Protein AF-A0A0C9TLB2-F1 (afdb_monomer_lite)

Secondary structure (DSSP, 8-state):
----HHHHHHHHHHHTT-TTPPP-S-SS-SS-TT---TTS-S--S-HHHHHHHHHHHHHHHHHHT-TTTHHHHHHHHTTGGG--HHHHHHHHHHHHH-

Organism: NCBI:txid664439

Sequence (98 aa):
LWLHQREYISYLLEEHGLNDCNPVSLPMDPAFPFRKDTNLHPDIPSLSSAFPKLIGELLYLTLLTHPDITHTIMTLAQFSSKAKLHHYAAAKQVLRYL

Foldseek 3Di:
DDDPLVVLLCVVCVVVVNNVPDADQALADPVCRQDPPLPPDPDDDPCLPVQLVLLVSVVVVCVPPCVRCVVSSVVLNVCSRPDDSSSVVSSVNNSSND

Radius of gyration: 12.74 Å; chains: 1; bounding box: 34×34×28 Å

Structure (mmCIF, N/CA/C/O backbone):
data_AF-A0A0C9TLB2-F1
#
_entry.id   AF-A0A0C9TLB2-F1
#
loop_
_atom_site.group_PDB
_atom_site.id
_atom_site.type_symbol
_atom_site.label_atom_id
_atom_site.label_alt_id
_atom_site.label_comp_id
_atom_site.label_asym_id
_atom_site.label_entity_id
_atom_site.label_seq_id
_atom_site.pdbx_PDB_ins_co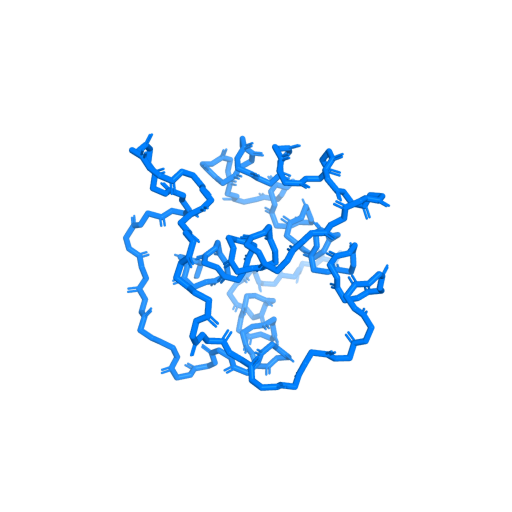de
_atom_site.Cartn_x
_atom_site.Cartn_y
_atom_site.Cartn_z
_atom_site.occupancy
_atom_site.B_iso_or_equiv
_atom_site.auth_seq_id
_atom_site.auth_comp_id
_atom_site.auth_asym_id
_atom_site.auth_atom_id
_atom_site.pdbx_PDB_model_num
ATOM 1 N N . LEU A 1 1 ? 16.250 -16.228 -3.495 1.00 44.78 1 LEU A N 1
ATOM 2 C CA . LEU A 1 1 ? 14.825 -16.195 -3.886 1.00 44.78 1 LEU A CA 1
ATOM 3 C C . LEU A 1 1 ? 14.680 -15.133 -4.968 1.00 44.78 1 LEU A C 1
ATOM 5 O O . LEU A 1 1 ? 14.934 -13.977 -4.666 1.00 44.78 1 LEU A O 1
ATOM 9 N N . TRP A 1 2 ? 14.396 -15.509 -6.213 1.00 52.72 2 TRP A N 1
ATOM 10 C CA . TRP A 1 2 ? 14.111 -14.550 -7.285 1.00 52.72 2 TRP A CA 1
ATOM 11 C C . TRP A 1 2 ? 12.597 -14.539 -7.446 1.00 52.72 2 TRP A C 1
ATOM 13 O O . TRP A 1 2 ? 12.041 -15.413 -8.097 1.00 52.72 2 TRP A O 1
ATOM 23 N N . LEU A 1 3 ? 11.928 -13.633 -6.740 1.00 60.09 3 LEU A N 1
ATOM 24 C CA . LEU A 1 3 ? 10.500 -13.425 -6.917 1.00 60.09 3 LEU A CA 1
ATOM 25 C C . LEU A 1 3 ? 10.336 -12.517 -8.136 1.00 60.09 3 LEU A C 1
ATOM 27 O O . LEU A 1 3 ? 10.871 -11.406 -8.150 1.00 60.09 3 LEU A O 1
ATOM 31 N N . HIS A 1 4 ? 9.649 -12.981 -9.178 1.00 73.94 4 HIS A N 1
ATOM 32 C CA . HIS A 1 4 ? 9.334 -12.114 -10.305 1.00 73.94 4 HIS A CA 1
ATOM 33 C C . HIS A 1 4 ? 8.316 -11.078 -9.820 1.00 73.94 4 HIS A C 1
ATOM 35 O O . HIS A 1 4 ? 7.172 -11.407 -9.535 1.00 73.94 4 HIS A O 1
ATOM 41 N N . GLN A 1 5 ? 8.739 -9.817 -9.69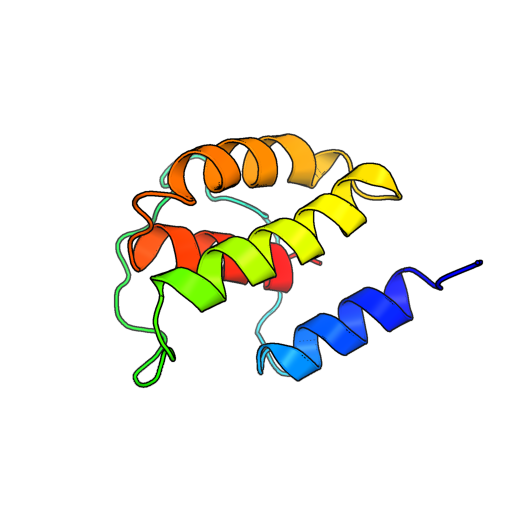8 1.00 75.06 5 GLN A N 1
ATOM 42 C CA . GLN A 1 5 ? 7.938 -8.705 -9.164 1.00 75.06 5 GLN A CA 1
ATOM 43 C C . GLN A 1 5 ? 6.505 -8.666 -9.721 1.00 75.06 5 GLN A C 1
ATOM 45 O O . GLN A 1 5 ? 5.561 -8.453 -8.970 1.00 75.06 5 GLN A O 1
ATOM 50 N N . ARG A 1 6 ? 6.340 -8.926 -11.026 1.00 81.94 6 ARG A N 1
ATOM 51 C CA . ARG A 1 6 ? 5.028 -8.998 -11.687 1.00 81.94 6 ARG A CA 1
ATOM 52 C C . ARG A 1 6 ? 4.126 -10.096 -11.125 1.00 81.94 6 ARG A C 1
ATOM 54 O O . ARG A 1 6 ? 2.938 -9.854 -10.958 1.00 81.94 6 ARG A O 1
ATOM 61 N N . GLU A 1 7 ? 4.670 -11.269 -10.819 1.00 85.62 7 GLU A N 1
ATOM 62 C CA . GLU A 1 7 ? 3.908 -12.372 -10.219 1.00 85.62 7 GLU A CA 1
ATOM 63 C C . GLU A 1 7 ? 3.474 -12.014 -8.800 1.00 85.62 7 GLU A C 1
ATOM 65 O O . GLU A 1 7 ? 2.337 -12.277 -8.427 1.00 85.62 7 GLU A O 1
ATOM 70 N N . TYR A 1 8 ? 4.342 -11.348 -8.031 1.00 86.75 8 TYR A N 1
ATOM 71 C CA . TYR A 1 8 ? 3.995 -10.918 -6.678 1.00 86.75 8 TYR A CA 1
ATOM 72 C C . TYR A 1 8 ? 2.940 -9.809 -6.663 1.00 86.75 8 TYR A C 1
ATOM 74 O O . TYR A 1 8 ? 1.997 -9.883 -5.883 1.00 86.75 8 TYR A O 1
ATOM 82 N N . ILE A 1 9 ? 3.053 -8.815 -7.551 1.00 87.06 9 ILE A N 1
ATOM 83 C CA . ILE A 1 9 ? 2.022 -7.781 -7.714 1.00 87.06 9 ILE A CA 1
ATOM 84 C C . ILE A 1 9 ? 0.696 -8.425 -8.136 1.00 87.06 9 ILE A C 1
ATOM 86 O O . ILE A 1 9 ? -0.327 -8.143 -7.522 1.00 87.06 9 ILE A O 1
ATOM 90 N N . SER A 1 10 ? 0.715 -9.342 -9.110 1.00 88.19 10 SER A N 1
ATOM 91 C CA . SER A 1 10 ? -0.496 -10.051 -9.560 1.00 88.19 10 SER A CA 1
ATOM 92 C C . SER A 1 10 ? -1.141 -10.851 -8.425 1.00 88.19 10 SER A C 1
ATOM 94 O O . SER A 1 10 ? -2.349 -10.770 -8.223 1.00 88.19 10 SER A O 1
ATOM 96 N N . TYR A 1 11 ? -0.330 -11.563 -7.637 1.00 89.75 11 TYR A N 1
ATOM 97 C CA . TYR A 1 11 ? -0.784 -12.290 -6.453 1.00 89.75 11 TYR A CA 1
ATOM 98 C C . TYR A 1 11 ? -1.436 -11.354 -5.422 1.00 89.75 11 TYR A C 1
ATOM 100 O O . TYR A 1 11 ? -2.517 -11.652 -4.919 1.00 89.75 11 TYR A O 1
ATOM 108 N N . LEU A 1 12 ? -0.829 -10.196 -5.135 1.00 89.44 12 LEU A N 1
ATOM 109 C CA . LEU A 1 12 ? -1.409 -9.226 -4.203 1.00 89.44 12 LEU A CA 1
ATOM 110 C C . LEU A 1 12 ? -2.710 -8.612 -4.741 1.00 89.44 12 LEU A C 1
ATOM 112 O O . LEU A 1 12 ? -3.659 -8.423 -3.980 1.00 89.44 12 LEU A O 1
ATOM 116 N N . LEU A 1 13 ? -2.776 -8.302 -6.040 1.00 87.88 13 LEU A N 1
ATOM 117 C CA . LEU A 1 13 ? -4.001 -7.816 -6.680 1.00 87.88 13 LEU A CA 1
ATOM 118 C C . LEU A 1 13 ? -5.130 -8.840 -6.542 1.00 87.88 13 LEU A C 1
ATOM 120 O O . LEU A 1 13 ? -6.251 -8.460 -6.211 1.00 87.88 13 LEU A O 1
ATOM 124 N N . GLU A 1 14 ? -4.849 -10.127 -6.727 1.00 89.56 14 GLU A N 1
ATOM 125 C CA . GLU A 1 14 ? -5.824 -11.198 -6.512 1.00 89.56 14 GLU A CA 1
ATOM 126 C C . GLU A 1 14 ? -6.240 -11.307 -5.035 1.00 89.56 14 GLU A C 1
ATOM 128 O O . GLU A 1 14 ? -7.436 -11.288 -4.731 1.00 89.56 14 GLU A O 1
ATOM 133 N N . GLU A 1 15 ? -5.277 -11.317 -4.107 1.00 88.75 15 GLU A N 1
ATOM 134 C CA . GLU A 1 15 ? -5.521 -11.425 -2.661 1.00 88.75 15 GLU A CA 1
ATOM 135 C C . GLU A 1 15 ? -6.411 -10.293 -2.119 1.00 88.75 15 GLU A C 1
ATOM 137 O O . GLU A 1 15 ? -7.265 -10.520 -1.256 1.00 88.75 15 GLU A O 1
ATOM 142 N N . HIS A 1 16 ? -6.253 -9.072 -2.639 1.00 86.25 16 HIS A N 1
ATOM 143 C CA . HIS A 1 16 ? -7.042 -7.905 -2.224 1.00 86.25 16 HIS A CA 1
ATOM 144 C C . HIS A 1 16 ? -8.290 -7.652 -3.087 1.00 86.25 16 HIS A C 1
ATOM 146 O O . HIS A 1 16 ? -8.983 -6.648 -2.864 1.00 86.25 16 HIS A O 1
ATOM 152 N N . GLY A 1 17 ? -8.601 -8.547 -4.035 1.00 85.12 17 GLY A N 1
ATOM 153 C CA . GLY A 1 17 ? -9.779 -8.463 -4.909 1.00 85.12 17 GLY A CA 1
ATOM 154 C C . GLY A 1 17 ? -9.723 -7.307 -5.914 1.00 85.12 17 GLY A C 1
ATOM 155 O O . GLY A 1 17 ? -10.746 -6.705 -6.234 1.00 85.12 17 GLY A O 1
ATOM 156 N N . LEU A 1 18 ? -8.521 -6.952 -6.362 1.00 84.50 18 LEU A N 1
ATOM 157 C CA . LEU A 1 18 ? -8.210 -5.838 -7.257 1.00 84.50 18 LEU A CA 1
ATOM 158 C C . LEU A 1 18 ? -7.725 -6.297 -8.645 1.00 84.50 18 LEU A C 1
ATOM 160 O O . LEU A 1 18 ? -7.241 -5.475 -9.413 1.00 84.50 18 LEU A O 1
ATOM 164 N N . ASN A 1 19 ? -7.895 -7.571 -9.002 1.00 80.06 19 ASN A N 1
ATOM 165 C CA . ASN A 1 19 ? -7.458 -8.103 -10.300 1.00 80.06 19 ASN A CA 1
ATOM 166 C C . ASN A 1 19 ? -8.127 -7.390 -11.501 1.00 80.06 19 ASN A C 1
ATOM 168 O O . ASN A 1 19 ? -7.471 -7.096 -12.491 1.00 80.06 19 ASN A O 1
ATOM 172 N N . ASP A 1 20 ? -9.407 -7.015 -11.366 1.00 76.62 20 ASP A N 1
ATOM 173 C CA . ASP A 1 20 ? -10.173 -6.258 -12.376 1.00 76.62 20 ASP A CA 1
ATOM 174 C C . ASP A 1 20 ? -10.296 -4.758 -12.037 1.00 76.62 20 ASP A C 1
ATOM 176 O O . ASP A 1 20 ? -11.229 -4.069 -12.465 1.00 76.62 20 ASP A O 1
ATOM 180 N N . CYS A 1 21 ? -9.409 -4.227 -11.191 1.00 76.50 21 CYS A N 1
ATOM 181 C CA . CYS A 1 21 ? -9.507 -2.833 -10.777 1.00 76.50 21 CYS A CA 1
ATOM 182 C C . CYS A 1 21 ? -9.128 -1.869 -11.914 1.00 76.50 21 CYS A C 1
ATOM 184 O O . CYS A 1 21 ? -8.281 -2.156 -12.754 1.00 76.50 21 CYS A O 1
ATOM 186 N N . ASN A 1 22 ? -9.727 -0.673 -11.921 1.00 77.44 22 ASN A N 1
ATOM 187 C CA . ASN A 1 22 ? -9.292 0.376 -12.840 1.00 77.44 22 ASN A CA 1
ATOM 188 C C . ASN A 1 22 ? -7.890 0.866 -12.413 1.00 77.44 22 ASN A C 1
ATOM 190 O O . ASN A 1 22 ? -7.776 1.358 -11.277 1.00 77.44 22 ASN A O 1
ATOM 194 N N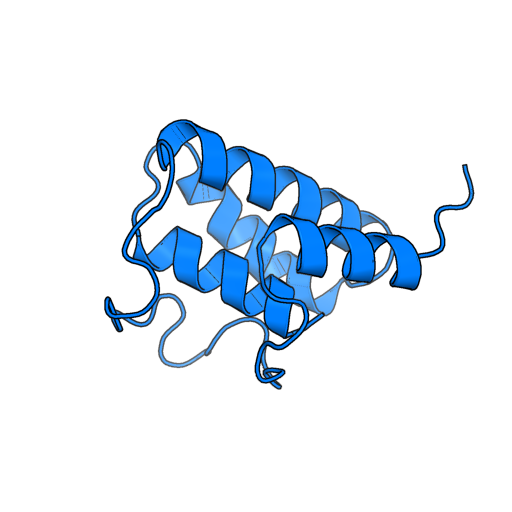 . PRO A 1 23 ? -6.849 0.759 -13.257 1.00 76.38 23 PRO A N 1
ATOM 195 C CA . PRO A 1 23 ? -5.509 1.213 -12.906 1.00 76.38 23 PRO A CA 1
ATOM 196 C C . PRO A 1 23 ? -5.499 2.721 -12.649 1.00 76.38 23 PRO A C 1
ATOM 198 O O . PRO A 1 23 ? -6.244 3.490 -13.265 1.00 76.38 23 PRO A O 1
ATOM 201 N N . VAL A 1 24 ? -4.669 3.156 -11.705 1.00 81.44 24 VAL A N 1
ATOM 202 C CA . VAL A 1 24 ? -4.546 4.573 -11.337 1.00 81.44 24 VAL A CA 1
ATOM 203 C C . VAL A 1 24 ? -3.166 5.068 -11.740 1.00 81.44 24 VAL A C 1
ATOM 205 O O . VAL A 1 24 ? -2.179 4.387 -11.519 1.00 81.44 24 VAL A O 1
ATOM 208 N N . SER A 1 25 ? -3.074 6.270 -12.308 1.00 77.75 25 SER A N 1
ATOM 209 C CA . SER A 1 25 ? -1.793 6.829 -12.770 1.00 77.75 25 SER A CA 1
ATOM 210 C C . SER A 1 25 ? -0.908 7.389 -11.650 1.00 77.75 25 SER A C 1
ATOM 212 O O . SER A 1 25 ? 0.247 7.717 -11.898 1.00 77.75 25 SER A O 1
ATOM 214 N N . LEU A 1 26 ? -1.450 7.553 -10.437 1.00 78.75 26 LEU A N 1
ATOM 215 C CA . LEU A 1 26 ? -0.765 8.146 -9.288 1.00 78.75 26 LEU A CA 1
ATOM 216 C C . LEU A 1 26 ? -0.972 7.290 -8.024 1.00 78.75 26 LEU A C 1
ATOM 218 O O . LEU A 1 26 ? -2.126 7.009 -7.674 1.00 78.75 26 LEU A O 1
ATOM 222 N N . PRO A 1 27 ? 0.105 6.951 -7.286 1.00 76.50 27 PRO A N 1
ATOM 223 C CA . PRO A 1 27 ? 0.013 6.145 -6.067 1.00 76.50 27 PRO A CA 1
ATOM 224 C C . PRO A 1 27 ? -0.676 6.894 -4.918 1.00 76.50 27 PRO A C 1
ATOM 226 O O . PRO A 1 27 ? -1.278 6.279 -4.043 1.00 76.50 27 PRO A O 1
ATOM 229 N N . MET A 1 28 ? -0.611 8.226 -4.920 1.00 77.31 28 MET A N 1
ATOM 230 C CA . MET A 1 28 ? -1.280 9.104 -3.962 1.00 77.31 28 MET A CA 1
ATOM 231 C C . MET A 1 28 ? -1.634 10.419 -4.659 1.00 77.31 28 MET A C 1
ATOM 233 O O . MET A 1 28 ? -0.822 10.955 -5.412 1.00 77.31 28 MET A O 1
ATOM 237 N N . ASP A 1 29 ? -2.844 10.935 -4.429 1.00 69.94 29 ASP A N 1
ATOM 238 C CA . ASP A 1 29 ? -3.253 12.246 -4.945 1.00 69.94 29 ASP A CA 1
ATOM 239 C C . ASP A 1 29 ? -2.546 13.348 -4.127 1.00 69.94 29 ASP A C 1
ATOM 241 O O . ASP A 1 29 ? -2.783 13.444 -2.919 1.00 69.94 29 ASP A O 1
ATOM 245 N N . PRO A 1 30 ? -1.677 14.182 -4.732 1.00 65.31 30 PRO A N 1
ATOM 246 C CA . PRO A 1 30 ? -0.950 15.224 -4.008 1.00 65.31 30 PRO A CA 1
ATOM 247 C C . PRO A 1 30 ? -1.866 16.328 -3.462 1.00 65.31 30 PRO A C 1
ATOM 249 O O . PRO A 1 30 ? -1.508 16.980 -2.482 1.00 65.31 30 PRO A O 1
ATOM 252 N N . ALA A 1 31 ? -3.047 16.537 -4.055 1.00 60.03 31 ALA A N 1
ATOM 253 C CA . ALA A 1 31 ? -4.033 17.492 -3.552 1.00 60.03 31 ALA A CA 1
ATOM 254 C C . ALA A 1 31 ? -4.874 16.898 -2.410 1.00 60.03 31 ALA A C 1
ATOM 256 O O . ALA A 1 31 ? -5.331 17.626 -1.527 1.00 60.03 31 ALA A O 1
ATOM 257 N N . PHE A 1 32 ? -5.060 15.574 -2.405 1.00 62.03 32 PHE A N 1
ATOM 258 C CA . PHE A 1 32 ? -5.876 14.865 -1.421 1.00 62.03 32 PHE A CA 1
ATOM 259 C C . PHE A 1 32 ? -5.276 13.498 -1.059 1.00 62.03 32 PHE A C 1
ATOM 261 O O . PHE A 1 32 ? -5.833 12.462 -1.437 1.00 62.03 32 PHE A O 1
AT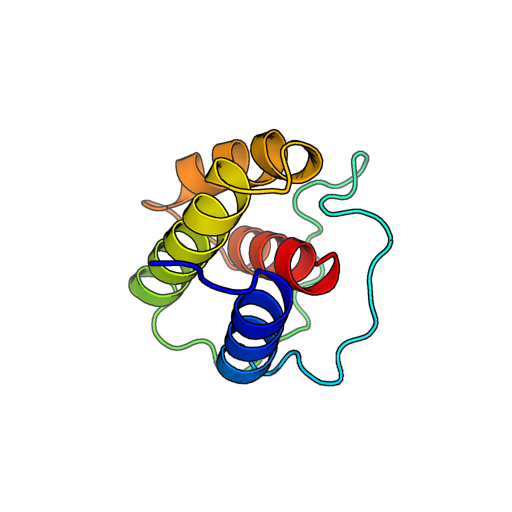OM 268 N N . PRO A 1 33 ? -4.199 13.456 -0.252 1.00 61.62 33 PRO A N 1
ATOM 269 C CA . PRO A 1 33 ? -3.476 12.214 0.038 1.00 61.62 33 PRO A CA 1
ATOM 270 C C . PRO A 1 33 ? -4.338 11.146 0.730 1.00 61.62 33 PRO A C 1
ATOM 272 O O . PRO A 1 33 ? -4.023 9.961 0.693 1.00 61.62 33 PRO A O 1
ATOM 275 N N . PHE A 1 34 ? -5.455 11.559 1.334 1.00 66.12 34 PHE A N 1
ATOM 276 C CA . PHE A 1 34 ? -6.395 10.697 2.045 1.00 66.12 34 PHE A CA 1
ATOM 277 C C . PHE A 1 34 ? -7.846 11.029 1.672 1.00 66.12 34 PHE A C 1
ATOM 279 O O . PHE A 1 34 ? -8.655 11.342 2.553 1.00 66.12 34 PHE A O 1
ATOM 286 N N . ARG A 1 35 ? -8.163 11.046 0.366 1.00 60.19 35 ARG A N 1
ATOM 287 C CA . ARG A 1 35 ? -9.517 11.336 -0.146 1.00 60.19 35 ARG A CA 1
ATOM 288 C C . ARG A 1 35 ? -10.588 10.643 0.709 1.00 60.19 35 ARG A C 1
ATOM 290 O O . ARG A 1 35 ? -10.527 9.444 0.962 1.00 60.19 35 ARG A O 1
ATOM 297 N N . LYS A 1 36 ? -11.578 11.419 1.159 1.00 52.56 36 LYS A N 1
ATOM 298 C CA . LYS A 1 36 ? -12.676 10.974 2.036 1.00 52.56 36 LYS A CA 1
ATOM 299 C C . LYS A 1 36 ? -13.762 10.172 1.306 1.00 52.56 36 LYS A C 1
ATOM 301 O O . LYS A 1 36 ? -14.831 9.977 1.880 1.00 52.56 36 LYS A O 1
ATOM 306 N N . ASP A 1 37 ? -13.538 9.717 0.074 1.00 48.72 37 ASP A N 1
ATOM 307 C CA . ASP A 1 37 ? -14.557 8.977 -0.673 1.00 48.72 37 ASP A CA 1
ATOM 308 C C . ASP A 1 37 ? -14.750 7.586 -0.053 1.00 48.72 37 ASP A C 1
ATOM 310 O O . ASP A 1 37 ? -14.059 6.615 -0.340 1.00 48.72 37 ASP A O 1
ATOM 314 N N . THR A 1 38 ? -15.708 7.541 0.871 1.00 48.84 38 THR A N 1
ATOM 315 C CA . THR A 1 38 ? -15.988 6.468 1.834 1.00 48.84 38 THR A CA 1
ATOM 316 C C . THR A 1 38 ? -16.849 5.355 1.211 1.00 48.84 38 THR A C 1
ATOM 318 O O . THR A 1 38 ? -17.466 4.575 1.921 1.00 48.84 38 THR A O 1
ATOM 321 N N . ASN A 1 39 ? -16.915 5.262 -0.122 1.00 45.75 39 ASN A N 1
ATOM 322 C CA . ASN A 1 39 ? -17.910 4.431 -0.816 1.00 45.75 39 ASN A CA 1
ATOM 323 C C . ASN A 1 39 ? -17.350 3.161 -1.483 1.00 45.75 39 ASN A C 1
ATOM 325 O O . ASN A 1 39 ? -18.097 2.456 -2.152 1.00 45.75 39 ASN A O 1
ATOM 329 N N . LEU A 1 40 ? -16.070 2.824 -1.292 1.00 49.78 40 LEU A N 1
ATOM 330 C CA . LEU A 1 40 ? -15.509 1.545 -1.744 1.00 49.78 40 LEU A CA 1
ATOM 331 C C . LEU A 1 40 ? -15.143 0.666 -0.545 1.00 49.78 40 LEU A C 1
ATOM 333 O O . LEU A 1 40 ? -14.008 0.717 -0.087 1.00 49.78 40 LEU A O 1
ATOM 337 N N . HIS A 1 41 ? -16.109 -0.107 -0.046 1.00 53.31 41 HIS A N 1
ATOM 338 C CA . HIS A 1 41 ? -15.977 -1.482 0.477 1.00 53.31 41 HIS A CA 1
ATOM 339 C C . HIS A 1 41 ? -16.919 -1.737 1.667 1.00 53.31 41 HIS A C 1
ATOM 341 O O . HIS A 1 41 ? -16.678 -1.207 2.751 1.00 53.31 41 HIS A O 1
ATOM 347 N N . PRO A 1 42 ? -17.952 -2.584 1.488 1.00 49.25 42 PRO A N 1
ATOM 348 C CA . PRO A 1 42 ? -18.851 -2.985 2.571 1.00 49.25 42 PRO A CA 1
ATOM 349 C C . PRO A 1 42 ? -18.217 -3.935 3.600 1.00 49.25 42 PRO A C 1
ATOM 351 O O . PRO A 1 42 ? -18.626 -3.913 4.751 1.00 49.25 42 PRO A O 1
ATOM 354 N N . ASP A 1 43 ? -17.193 -4.713 3.235 1.00 54.97 43 ASP A N 1
ATOM 355 C CA . ASP A 1 43 ? -16.697 -5.806 4.083 1.00 54.97 43 ASP A CA 1
ATOM 356 C C . ASP A 1 43 ? -15.171 -5.763 4.219 1.00 54.97 43 ASP A C 1
ATOM 358 O O . ASP A 1 43 ? -14.436 -6.343 3.419 1.00 54.97 43 ASP A O 1
ATOM 362 N N . ILE A 1 44 ? -14.666 -5.048 5.228 1.00 59.81 44 ILE A N 1
ATOM 363 C CA . ILE A 1 44 ? -13.250 -5.115 5.613 1.00 59.81 44 ILE A CA 1
ATOM 364 C C . ILE A 1 44 ? -13.162 -5.933 6.910 1.00 59.81 44 ILE A C 1
ATOM 366 O O . ILE A 1 44 ? -13.613 -5.445 7.952 1.00 59.81 44 ILE A O 1
ATOM 370 N N . PRO A 1 45 ? -12.586 -7.153 6.901 1.00 59.56 45 PRO A N 1
ATOM 371 C CA . PRO A 1 45 ? -12.264 -7.857 8.140 1.00 59.56 45 PRO A CA 1
ATOM 372 C C 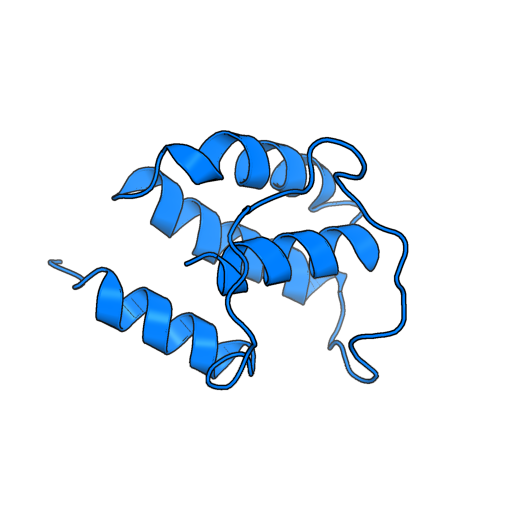. PRO A 1 45 ? -11.306 -6.990 8.964 1.00 59.56 45 PRO A C 1
ATOM 374 O O . PRO A 1 45 ? -10.448 -6.334 8.384 1.00 59.56 45 PRO A O 1
ATOM 377 N N . SER A 1 46 ? -11.487 -6.961 10.293 1.00 79.62 46 SER A N 1
ATOM 378 C CA . SER A 1 46 ? -10.781 -6.108 11.273 1.00 79.62 46 SER A CA 1
ATOM 379 C C . SER A 1 46 ? -9.680 -5.215 10.679 1.00 79.62 46 SER A C 1
ATOM 381 O O . SER A 1 46 ? -8.555 -5.654 10.429 1.00 79.62 46 SER A O 1
ATOM 383 N N . LEU A 1 47 ? -9.989 -3.931 10.474 1.00 80.38 47 LEU A N 1
ATOM 384 C CA . LEU A 1 47 ? -9.052 -2.946 9.919 1.00 80.38 47 LEU A CA 1
ATOM 385 C C . LEU A 1 47 ? -7.715 -2.903 10.691 1.00 80.38 47 LEU A C 1
ATOM 387 O O . LEU A 1 47 ? -6.668 -2.626 10.107 1.00 80.38 47 LEU A O 1
ATOM 391 N N . SER A 1 48 ? -7.748 -3.260 11.981 1.00 82.44 48 SER A N 1
ATOM 392 C CA . SER A 1 48 ? -6.579 -3.396 12.856 1.00 82.44 48 SER A CA 1
ATOM 393 C C . SER A 1 48 ? -5.592 -4.493 12.436 1.00 82.44 48 SER A C 1
ATOM 395 O O . SER A 1 48 ? -4.436 -4.418 12.838 1.00 82.44 48 SER A O 1
ATOM 397 N N . SER A 1 49 ? -6.012 -5.508 11.677 1.00 85.75 49 SER A N 1
ATOM 398 C CA . SER A 1 49 ? -5.130 -6.558 11.146 1.00 85.75 49 SER A CA 1
ATOM 399 C C . SER A 1 49 ? -4.907 -6.424 9.641 1.00 85.75 49 SER A C 1
ATOM 401 O O . SER A 1 49 ? -3.800 -6.661 9.164 1.00 85.75 49 SER A O 1
ATOM 403 N N . ALA A 1 50 ? -5.932 -6.008 8.891 1.00 87.12 50 ALA A N 1
ATOM 404 C CA . ALA A 1 50 ? -5.850 -5.894 7.435 1.00 87.12 50 ALA A CA 1
ATOM 405 C C . ALA A 1 50 ? -4.901 -4.773 6.980 1.00 87.12 50 ALA A C 1
ATOM 407 O O . ALA A 1 50 ? -4.131 -4.962 6.039 1.00 87.12 50 ALA A O 1
ATOM 408 N N . PHE A 1 51 ? -4.920 -3.617 7.656 1.00 89.25 51 PHE A N 1
ATOM 409 C CA . PHE A 1 51 ? -4.071 -2.488 7.272 1.00 89.25 51 PHE A CA 1
ATOM 410 C C . PHE A 1 51 ? -2.573 -2.757 7.510 1.00 89.25 51 PHE A C 1
ATOM 412 O O . PHE A 1 51 ? -1.809 -2.614 6.557 1.00 89.25 51 PHE A O 1
ATOM 419 N N . PRO A 1 52 ? -2.118 -3.208 8.700 1.00 90.12 52 PRO A N 1
ATOM 420 C CA . PRO A 1 52 ? -0.701 -3.508 8.916 1.00 90.12 52 PRO A CA 1
ATOM 421 C C . PRO A 1 52 ? -0.157 -4.593 7.978 1.00 90.12 52 PRO A C 1
ATOM 423 O O . PRO A 1 52 ? 0.985 -4.491 7.535 1.00 90.12 52 PRO A O 1
ATOM 426 N N . LYS A 1 53 ? -0.979 -5.601 7.648 1.00 91.38 53 LYS A N 1
ATOM 427 C CA . LYS A 1 53 ? -0.621 -6.659 6.696 1.00 91.38 53 LYS A CA 1
ATOM 428 C C . LYS A 1 53 ? -0.336 -6.083 5.304 1.00 91.38 53 LYS A C 1
ATOM 430 O O . LYS A 1 53 ? 0.764 -6.268 4.792 1.00 91.38 53 LYS A O 1
ATOM 435 N N . LEU A 1 54 ? -1.277 -5.307 4.758 1.00 91.00 54 LEU A N 1
ATOM 436 C CA . LEU A 1 54 ? -1.126 -4.656 3.451 1.00 91.00 54 LEU A CA 1
ATOM 437 C C . LEU A 1 54 ? 0.083 -3.707 3.416 1.00 91.00 54 LEU A C 1
ATOM 439 O O . LEU A 1 54 ? 0.817 -3.662 2.434 1.00 91.00 54 LEU A O 1
ATOM 443 N N . ILE A 1 55 ? 0.335 -2.966 4.500 1.00 92.12 55 ILE A N 1
ATOM 444 C CA . ILE A 1 55 ? 1.525 -2.112 4.597 1.00 92.12 55 ILE A CA 1
ATOM 445 C C . ILE A 1 55 ? 2.813 -2.936 4.529 1.00 92.12 55 ILE A C 1
ATOM 447 O O . ILE A 1 55 ? 3.748 -2.509 3.860 1.00 92.12 55 ILE A O 1
ATOM 451 N N . GLY A 1 56 ? 2.871 -4.105 5.172 1.00 91.50 56 GLY A N 1
ATOM 452 C CA . GLY A 1 56 ? 4.030 -5.000 5.102 1.00 91.50 56 GLY A CA 1
ATOM 453 C C . GLY A 1 56 ? 4.299 -5.523 3.687 1.00 91.50 56 GLY A C 1
ATOM 454 O O . GLY A 1 56 ? 5.442 -5.493 3.230 1.00 91.50 56 GLY A O 1
ATOM 455 N N . GLU A 1 57 ? 3.247 -5.934 2.980 1.00 91.06 57 GLU A N 1
ATOM 456 C CA . GLU A 1 57 ? 3.309 -6.387 1.580 1.00 91.06 57 GLU A CA 1
ATOM 457 C C . GLU A 1 57 ? 3.814 -5.275 0.648 1.00 91.06 57 GLU A C 1
ATOM 459 O O . GLU A 1 57 ? 4.727 -5.479 -0.155 1.00 91.06 57 GLU A O 1
ATOM 464 N N . LEU A 1 58 ? 3.285 -4.059 0.806 1.00 89.81 58 LEU A N 1
ATOM 465 C CA . LEU A 1 58 ? 3.716 -2.895 0.032 1.00 89.81 58 LEU A CA 1
ATOM 466 C C . LEU A 1 58 ? 5.143 -2.449 0.395 1.00 89.81 58 LEU A C 1
ATOM 468 O O . LEU A 1 58 ? 5.901 -2.043 -0.485 1.00 89.81 58 LEU A O 1
ATOM 472 N N . LEU A 1 59 ? 5.555 -2.559 1.663 1.00 89.75 59 LEU A N 1
ATOM 473 C CA . LEU A 1 59 ? 6.935 -2.276 2.074 1.00 89.75 59 LEU A CA 1
ATOM 474 C C . LEU A 1 59 ? 7.924 -3.231 1.400 1.00 89.75 59 LEU A C 1
ATOM 476 O O . LEU A 1 59 ? 8.988 -2.798 0.957 1.00 89.75 59 LEU A O 1
ATOM 480 N N . TYR A 1 60 ? 7.571 -4.511 1.278 1.00 87.56 60 TYR A N 1
ATOM 481 C CA . TYR A 1 60 ? 8.399 -5.482 0.567 1.00 87.56 60 TYR A CA 1
ATOM 482 C C . TYR A 1 60 ? 8.631 -5.070 -0.896 1.00 87.56 60 TYR A C 1
ATOM 484 O O . TYR A 1 60 ? 9.760 -5.139 -1.384 1.00 87.56 60 TYR A O 1
ATOM 492 N N . LEU A 1 61 ? 7.600 -4.541 -1.563 1.00 84.69 61 LEU A N 1
ATOM 493 C CA . LEU A 1 61 ? 7.716 -3.999 -2.921 1.00 84.69 61 LEU A CA 1
ATOM 494 C C . LEU A 1 61 ? 8.603 -2.743 -2.999 1.00 84.69 61 LEU A C 1
ATOM 496 O O . LEU A 1 61 ? 9.405 -2.620 -3.928 1.00 84.69 61 LEU A O 1
ATOM 500 N N . THR A 1 62 ? 8.518 -1.837 -2.015 1.00 83.62 62 THR A N 1
ATOM 501 C CA . THR A 1 62 ? 9.353 -0.614 -1.989 1.00 83.62 62 THR A CA 1
ATOM 502 C C . THR A 1 62 ? 10.847 -0.905 -1.890 1.00 83.62 62 THR A C 1
ATOM 504 O O . THR A 1 62 ? 11.657 -0.176 -2.458 1.00 83.62 62 THR A O 1
ATOM 507 N N . LEU A 1 63 ? 11.221 -1.974 -1.182 1.00 76.25 63 LEU A N 1
ATOM 508 C CA . LEU A 1 63 ? 12.619 -2.342 -0.955 1.00 76.25 63 LEU A CA 1
ATOM 509 C C . LEU A 1 63 ? 13.293 -2.918 -2.202 1.00 76.25 63 LEU A C 1
ATOM 511 O O . LEU A 1 63 ? 14.516 -2.857 -2.311 1.00 76.25 63 LEU A O 1
ATOM 515 N N . LEU A 1 64 ? 12.515 -3.501 -3.115 1.00 68.50 64 LEU A N 1
ATOM 516 C CA . LEU A 1 64 ? 13.049 -4.242 -4.251 1.00 68.50 64 LEU A CA 1
ATOM 517 C C . LEU A 1 64 ? 13.078 -3.410 -5.537 1.00 68.50 64 LEU A C 1
ATOM 519 O O . LEU A 1 64 ? 14.069 -3.485 -6.262 1.00 68.50 64 LEU A O 1
ATOM 523 N N . THR A 1 65 ? 12.010 -2.672 -5.863 1.00 61.88 65 THR A N 1
ATOM 524 C CA . THR A 1 65 ? 11.776 -2.329 -7.282 1.00 61.88 65 THR A CA 1
ATOM 525 C C . THR A 1 65 ? 10.999 -1.044 -7.587 1.00 61.88 65 THR A C 1
ATOM 527 O O . THR A 1 65 ? 11.033 -0.617 -8.738 1.00 61.88 65 THR A O 1
ATOM 530 N N . HIS A 1 66 ? 10.334 -0.397 -6.622 1.00 67.94 66 HIS A N 1
ATOM 531 C CA . HIS A 1 66 ? 9.536 0.816 -6.885 1.00 67.94 66 HIS A CA 1
ATOM 532 C C . HIS A 1 66 ? 9.792 1.920 -5.832 1.00 67.94 66 HIS A C 1
ATOM 534 O O . HIS A 1 66 ? 9.053 2.043 -4.853 1.00 67.94 66 HIS A O 1
ATOM 540 N N . PRO A 1 67 ? 10.872 2.724 -5.979 1.00 72.44 67 PRO A N 1
ATOM 541 C CA . PRO A 1 67 ? 11.194 3.799 -5.034 1.00 72.44 67 PRO A CA 1
ATOM 542 C C . PRO A 1 67 ? 10.220 4.992 -5.094 1.00 72.44 67 PRO A C 1
ATOM 544 O O . PRO A 1 67 ? 10.160 5.801 -4.170 1.00 72.44 67 PRO A O 1
ATOM 547 N N . ASP A 1 68 ? 9.454 5.100 -6.173 1.00 80.38 68 ASP A N 1
ATOM 548 C CA . ASP A 1 68 ? 8.404 6.092 -6.425 1.00 80.38 68 ASP A CA 1
ATOM 549 C C . ASP A 1 68 ? 7.197 5.977 -5.479 1.00 80.38 68 ASP A C 1
ATOM 551 O O . ASP A 1 68 ? 6.595 6.998 -5.142 1.00 80.38 68 ASP A O 1
ATOM 555 N N . ILE A 1 69 ? 6.870 4.779 -4.983 1.00 85.62 69 ILE A N 1
ATOM 556 C CA . ILE A 1 69 ? 5.797 4.592 -3.990 1.00 85.62 69 ILE A CA 1
ATOM 557 C C . ILE A 1 69 ? 6.309 4.640 -2.542 1.00 85.62 69 ILE A C 1
ATOM 559 O O . ILE A 1 69 ? 5.507 4.735 -1.611 1.00 85.62 69 ILE A O 1
ATOM 563 N N . THR A 1 70 ? 7.629 4.614 -2.322 1.00 86.44 70 THR A N 1
ATOM 564 C CA . THR A 1 70 ? 8.244 4.530 -0.983 1.00 86.44 70 THR A CA 1
ATOM 565 C C . THR A 1 70 ? 7.775 5.634 -0.052 1.00 86.44 70 THR A C 1
ATOM 567 O O . THR A 1 70 ? 7.403 5.358 1.087 1.00 86.44 70 THR A O 1
ATOM 570 N N . HIS A 1 71 ? 7.738 6.881 -0.525 1.00 86.12 71 HIS A N 1
ATOM 571 C CA . HIS A 1 71 ? 7.275 8.002 0.294 1.00 86.12 71 HIS A CA 1
ATOM 572 C C . HIS A 1 71 ? 5.823 7.798 0.766 1.00 86.12 71 HIS A C 1
ATOM 574 O O . HIS A 1 71 ? 5.506 7.986 1.944 1.00 86.12 71 HIS A O 1
ATOM 580 N N . THR A 1 72 ? 4.953 7.347 -0.138 1.00 87.31 72 THR A N 1
ATOM 581 C CA . THR A 1 72 ? 3.544 7.058 0.146 1.00 87.31 72 THR A CA 1
ATOM 582 C C . THR A 1 72 ? 3.394 5.942 1.177 1.00 87.31 72 THR A C 1
ATOM 584 O O . THR A 1 72 ? 2.666 6.102 2.158 1.00 87.31 72 THR A O 1
ATOM 587 N N . ILE A 1 73 ? 4.124 4.836 1.007 1.00 89.31 73 ILE A N 1
ATOM 588 C CA . ILE A 1 73 ? 4.075 3.692 1.927 1.00 89.31 73 ILE A CA 1
ATOM 589 C C . ILE A 1 73 ? 4.620 4.058 3.306 1.00 89.31 73 ILE A C 1
ATOM 591 O O . ILE A 1 73 ? 3.974 3.760 4.309 1.00 89.31 73 ILE A O 1
ATOM 595 N N . MET A 1 74 ? 5.748 4.767 3.379 1.00 88.81 74 MET A N 1
ATOM 596 C CA . MET A 1 74 ? 6.311 5.232 4.652 1.00 88.81 74 MET A CA 1
ATOM 597 C C . MET A 1 74 ? 5.374 6.206 5.374 1.00 88.81 74 MET A C 1
ATOM 599 O O . MET A 1 74 ? 5.267 6.175 6.601 1.00 88.81 74 MET A O 1
ATOM 603 N N . THR A 1 75 ? 4.648 7.045 4.631 1.00 89.06 75 THR A N 1
ATOM 604 C CA . THR A 1 75 ? 3.614 7.920 5.203 1.00 89.06 75 THR A CA 1
ATOM 605 C C . THR A 1 75 ? 2.451 7.105 5.766 1.00 89.06 75 THR A C 1
ATOM 607 O O . THR A 1 75 ? 2.017 7.345 6.891 1.00 89.06 75 THR A O 1
ATOM 610 N N . LEU A 1 76 ? 1.963 6.106 5.026 1.00 89.00 76 LEU A N 1
ATOM 611 C CA . LEU A 1 76 ? 0.864 5.246 5.470 1.00 89.00 76 LEU A CA 1
ATOM 612 C C . LEU A 1 76 ? 1.250 4.356 6.662 1.00 89.00 76 LEU A C 1
ATOM 614 O O . LEU A 1 76 ? 0.438 4.163 7.568 1.00 89.00 76 LEU A O 1
ATOM 618 N N . ALA A 1 77 ? 2.492 3.871 6.711 1.00 90.12 77 ALA A N 1
ATOM 619 C CA . ALA A 1 77 ? 2.994 3.018 7.786 1.00 90.12 77 ALA A CA 1
ATOM 620 C C . ALA A 1 77 ? 2.929 3.691 9.169 1.00 90.12 77 ALA A C 1
ATOM 622 O O . ALA A 1 77 ? 2.683 3.016 10.171 1.00 90.12 77 ALA A O 1
ATOM 623 N N . GLN A 1 78 ? 3.048 5.022 9.232 1.00 90.50 78 GLN A N 1
ATOM 624 C CA . GLN A 1 78 ? 2.915 5.789 10.479 1.00 90.50 78 GLN A CA 1
ATOM 625 C C . GLN A 1 78 ? 1.517 5.668 11.107 1.00 90.50 78 GLN A C 1
ATOM 627 O O . GLN A 1 78 ? 1.367 5.800 12.322 1.00 90.50 78 GLN A O 1
ATOM 632 N N . PHE A 1 79 ?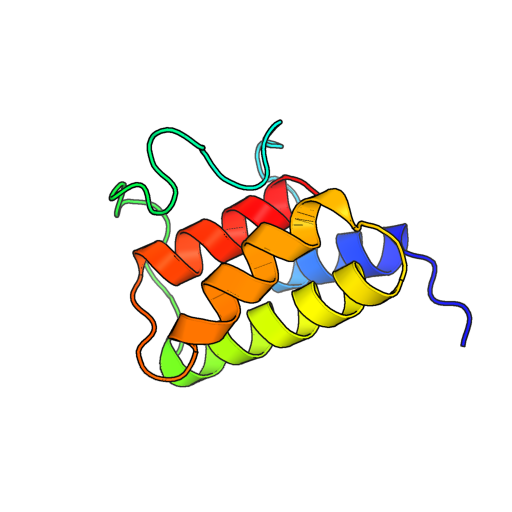 0.494 5.359 10.306 1.00 87.44 79 PHE A N 1
ATOM 633 C CA . PHE A 1 79 ? -0.887 5.206 10.765 1.00 87.44 79 PHE A CA 1
ATOM 634 C C . PHE A 1 79 ? -1.251 3.763 11.133 1.00 87.44 79 PHE A C 1
ATOM 636 O O . PHE A 1 79 ? -2.396 3.509 11.493 1.00 87.44 79 PHE A O 1
ATOM 643 N N . SER A 1 80 ? -0.303 2.820 11.103 1.00 83.94 80 SER A N 1
ATOM 644 C CA . SER A 1 80 ? -0.567 1.388 11.321 1.00 83.94 80 SER A CA 1
ATOM 645 C C . SER A 1 80 ? -1.205 1.067 12.682 1.00 83.94 80 SER A C 1
ATOM 647 O O . SER A 1 80 ? -2.056 0.188 12.785 1.00 83.94 80 SER A O 1
ATOM 649 N N . SER A 1 81 ? -0.886 1.846 13.720 1.00 81.56 81 SER A N 1
ATOM 650 C CA . SER A 1 81 ? -1.456 1.691 15.069 1.00 81.56 81 SER A CA 1
ATOM 651 C C . SER A 1 81 ? -2.854 2.299 15.244 1.00 81.56 81 SER A C 1
ATOM 653 O O . SER A 1 81 ? -3.588 1.909 16.151 1.00 81.56 81 SER A O 1
ATOM 655 N N . LYS A 1 82 ? -3.230 3.276 14.409 1.00 84.31 82 LYS A N 1
ATOM 656 C CA . LYS A 1 82 ? -4.509 4.008 14.474 1.00 84.31 82 LYS A CA 1
ATOM 657 C C . LYS A 1 82 ? -5.078 4.212 13.074 1.00 84.31 82 LYS A C 1
ATOM 659 O O . LYS A 1 82 ? -5.432 5.327 12.682 1.00 84.31 82 LYS A O 1
ATOM 664 N N . ALA A 1 83 ? -5.136 3.122 12.318 1.00 83.06 83 ALA A N 1
ATOM 665 C CA . ALA A 1 83 ? -5.593 3.160 10.945 1.00 83.06 83 ALA A CA 1
ATOM 666 C C . ALA A 1 83 ? -7.081 3.533 10.885 1.00 83.06 83 ALA A C 1
ATOM 668 O O . ALA A 1 83 ? -7.882 3.223 11.767 1.00 83.06 83 ALA A O 1
ATOM 669 N N . LYS A 1 84 ? -7.446 4.220 9.809 1.00 84.75 84 LYS A N 1
ATOM 670 C CA . LYS A 1 84 ? -8.808 4.635 9.480 1.00 84.75 84 LYS A CA 1
ATOM 671 C C . LYS A 1 84 ? -9.107 4.163 8.066 1.00 84.75 84 LYS A C 1
ATOM 673 O O . LYS A 1 84 ? -8.188 3.909 7.288 1.00 84.75 84 LYS A O 1
ATOM 678 N N . LEU A 1 85 ? -10.388 4.113 7.715 1.00 82.88 85 LEU A N 1
ATOM 679 C CA . LEU A 1 85 ? -10.840 3.642 6.402 1.00 82.88 85 LEU A CA 1
ATOM 680 C C . LEU A 1 85 ? -10.150 4.363 5.234 1.00 82.88 85 LEU A C 1
ATOM 682 O O . LEU A 1 85 ? -9.735 3.715 4.283 1.00 82.88 85 LEU A O 1
ATOM 686 N N . HIS A 1 86 ? -9.931 5.677 5.333 1.00 82.88 86 HIS A N 1
ATOM 687 C CA . HIS A 1 86 ? -9.238 6.438 4.286 1.00 82.88 86 HIS A CA 1
ATOM 688 C C . HIS A 1 86 ? -7.751 6.082 4.147 1.00 82.88 86 HIS A C 1
ATOM 690 O O . HIS A 1 86 ? -7.219 6.147 3.045 1.00 82.88 86 HIS A O 1
ATOM 696 N N . HIS A 1 87 ? -7.072 5.680 5.228 1.00 86.81 87 HIS A N 1
ATOM 697 C CA . HIS A 1 87 ? -5.690 5.201 5.136 1.00 86.81 87 HIS A CA 1
ATOM 698 C C . HIS A 1 87 ? -5.646 3.863 4.394 1.00 86.81 87 HIS A C 1
ATOM 700 O O . HIS A 1 87 ? -4.808 3.672 3.518 1.00 86.81 87 HIS A O 1
ATOM 706 N N . TYR A 1 88 ? -6.584 2.960 4.686 1.00 85.94 88 TYR A N 1
ATOM 707 C CA . TYR A 1 88 ? -6.683 1.678 3.987 1.00 85.94 88 TYR A CA 1
ATOM 708 C C . TYR A 1 88 ? -7.076 1.840 2.513 1.00 85.94 88 TYR A C 1
ATOM 710 O O . TYR A 1 88 ? -6.482 1.199 1.650 1.00 85.94 88 TYR A O 1
ATOM 718 N N . ALA A 1 89 ? -7.994 2.758 2.203 1.00 84.12 89 ALA A N 1
ATOM 719 C CA . ALA A 1 89 ? -8.328 3.111 0.826 1.00 84.12 89 ALA A CA 1
ATOM 720 C C . ALA A 1 89 ? -7.111 3.662 0.061 1.00 84.12 89 ALA A C 1
ATOM 722 O O . ALA A 1 89 ? -6.865 3.249 -1.070 1.00 84.12 89 ALA A O 1
ATOM 723 N N . ALA A 1 90 ? -6.311 4.527 0.693 1.00 85.44 90 ALA A N 1
ATOM 724 C CA . ALA A 1 90 ? -5.070 5.031 0.108 1.00 85.44 90 ALA A CA 1
ATOM 725 C C . ALA A 1 90 ? -4.044 3.906 -0.128 1.00 85.44 90 ALA A C 1
ATOM 727 O O . ALA A 1 90 ? -3.437 3.850 -1.191 1.00 85.44 90 ALA A O 1
ATOM 728 N N . ALA A 1 91 ? -3.897 2.957 0.804 1.00 88.31 91 ALA A N 1
ATOM 729 C CA . ALA A 1 91 ? -3.030 1.792 0.605 1.00 88.31 91 ALA A CA 1
ATOM 730 C C . ALA A 1 91 ? -3.496 0.913 -0.573 1.00 88.31 91 ALA A C 1
ATOM 732 O O . ALA A 1 91 ? -2.682 0.511 -1.402 1.00 88.31 91 ALA A O 1
ATOM 733 N N . LYS A 1 92 ? -4.809 0.680 -0.712 1.00 86.69 92 LYS A N 1
ATOM 734 C CA . LYS A 1 92 ? -5.371 -0.006 -1.886 1.00 86.69 92 LYS A CA 1
ATOM 735 C C . LYS A 1 92 ? -5.151 0.771 -3.184 1.00 86.69 92 LYS A C 1
ATOM 737 O O . LYS A 1 92 ? -4.934 0.153 -4.216 1.00 86.69 92 LYS A O 1
ATOM 742 N N . GLN A 1 93 ? -5.186 2.104 -3.162 1.00 86.12 93 GLN A N 1
ATOM 743 C CA . GLN A 1 93 ? -4.868 2.912 -4.343 1.00 86.12 93 GLN A CA 1
ATOM 744 C C . GLN A 1 93 ? -3.422 2.704 -4.804 1.00 86.12 93 GLN A C 1
ATOM 746 O O . GLN A 1 93 ? -3.198 2.613 -6.007 1.00 86.12 93 GLN A O 1
ATOM 751 N N . VAL A 1 94 ? -2.468 2.566 -3.876 1.00 88.19 94 VAL A N 1
ATOM 752 C CA . VAL A 1 94 ? -1.088 2.206 -4.238 1.00 88.19 94 VAL A CA 1
ATOM 753 C C . VAL A 1 94 ? -1.041 0.833 -4.902 1.00 88.19 94 VAL A C 1
ATOM 755 O O . VAL A 1 94 ? -0.349 0.674 -5.898 1.00 88.19 94 VAL A O 1
ATOM 758 N N . LEU A 1 95 ? -1.823 -0.136 -4.414 1.00 87.12 95 LEU A N 1
ATOM 759 C CA . LEU A 1 95 ? -1.919 -1.445 -5.062 1.00 87.12 95 LEU A CA 1
ATOM 760 C C . LEU A 1 95 ? -2.476 -1.350 -6.492 1.00 87.12 95 LEU A C 1
ATOM 762 O O . LEU A 1 95 ? -2.006 -2.062 -7.357 1.00 87.12 95 LEU A O 1
ATOM 766 N N . ARG A 1 96 ? -3.434 -0.449 -6.753 1.00 85.31 96 ARG A N 1
ATOM 767 C CA . ARG A 1 96 ? -4.000 -0.199 -8.098 1.00 85.31 96 ARG A CA 1
ATOM 768 C C . ARG A 1 96 ? -3.071 0.582 -9.036 1.00 85.31 96 ARG A C 1
ATOM 770 O O . ARG A 1 96 ? -3.381 0.723 -10.218 1.00 85.31 96 ARG A O 1
ATOM 777 N N . TYR A 1 97 ? -2.040 1.218 -8.488 1.00 85.81 97 TYR A N 1
ATOM 778 C CA . TYR A 1 97 ? -1.011 1.910 -9.262 1.00 85.81 97 TYR A CA 1
ATOM 779 C C . TYR A 1 97 ? 0.053 0.929 -9.778 1.00 85.81 97 TYR A C 1
ATOM 781 O O . TYR A 1 97 ? 0.632 1.165 -10.837 1.00 85.81 97 TYR A O 1
ATOM 789 N N . LEU A 1 98 ? 0.291 -0.140 -9.014 1.00 84.12 98 LEU A N 1
ATOM 790 C CA . LEU A 1 98 ? 1.210 -1.234 -9.323 1.00 84.12 98 LEU A CA 1
ATOM 791 C C . LEU A 1 98 ? 0.616 -2.210 -10.343 1.00 84.12 98 LEU A C 1
ATOM 793 O O . LEU A 1 98 ? 1.420 -2.728 -11.152 1.00 84.12 98 LEU A O 1
#

pLDDT: mean 78.42, std 12.79, range [44.78, 92.12]